Protein AF-A0A962Z5L4-F1 (afdb_monomer_lite)

Sequence (161 aa):
MIRSMDKALFILSLGLMVLAYGIAAGRYDLFPATLADLTVDTMRDWKRNWRHYLGIRPEQLLEDARYPGEGVTVNDPAAAAGVTFISAMWGEQLGFRLFDMDGKELHAWNISLNAIFPDQSHLQRRLGDWDNHVHGMHLFANGDVVFNFEKVGLVRIDSCG

Radius of gyration: 26.37 Å; chains: 1; bounding box: 67×26×80 Å

Foldseek 3Di:
DVVVVVVVVVVVVVVVVVVVVVVVCCVVVNPPNVVVVVVVVVVVCCVQCVCCVVVNALRVQDDPDPDDDPPDPDLDPPPDADWDWDWDCDGRFTWIFIAGSVRDTPAIDTDFPCVVCVDQVVDPDDDGRSNWGWPDWDADPQGWIWTDIPPRDIDIDHRVD

Structure (mmCIF, N/CA/C/O backbone):
data_AF-A0A962Z5L4-F1
#
_entry.id   AF-A0A962Z5L4-F1
#
loop_
_atom_site.group_PDB
_atom_site.id
_atom_site.type_symbol
_atom_site.label_atom_id
_atom_site.label_alt_id
_atom_site.label_comp_id
_atom_site.label_asym_id
_atom_site.label_entity_id
_atom_site.label_seq_id
_atom_site.pdbx_PDB_ins_code
_atom_site.Cartn_x
_atom_site.Cartn_y
_atom_site.Cartn_z
_atom_site.occupancy
_atom_site.B_iso_or_eq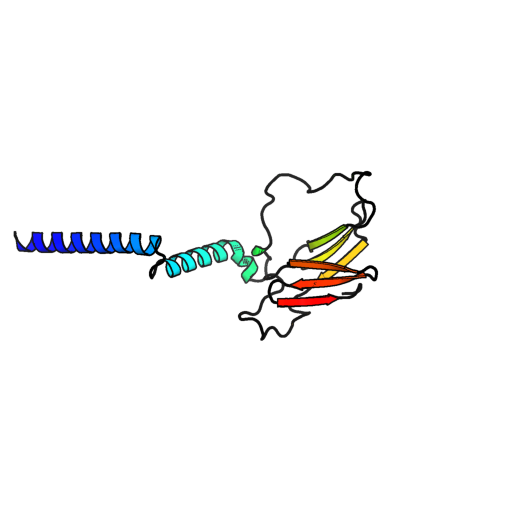uiv
_atom_site.auth_seq_id
_atom_site.auth_comp_id
_atom_site.auth_asym_id
_atom_site.auth_atom_id
_atom_site.pdbx_PDB_model_num
ATOM 1 N N . MET A 1 1 ? 34.541 7.489 -56.942 1.00 60.28 1 MET A N 1
ATOM 2 C CA . MET A 1 1 ? 33.087 7.228 -56.858 1.00 60.28 1 MET A CA 1
ATOM 3 C C . MET A 1 1 ? 32.747 5.923 -56.129 1.00 60.28 1 MET A C 1
ATOM 5 O O . MET A 1 1 ? 31.823 5.926 -55.337 1.00 60.28 1 MET A O 1
ATOM 9 N N . ILE A 1 2 ? 33.501 4.831 -56.318 1.00 62.59 2 ILE A N 1
ATOM 10 C CA . ILE A 1 2 ? 33.219 3.523 -55.680 1.00 62.59 2 ILE A CA 1
ATOM 11 C C . ILE A 1 2 ? 33.388 3.572 -54.143 1.00 62.59 2 ILE A C 1
ATOM 13 O O . ILE A 1 2 ? 32.473 3.249 -53.399 1.00 62.59 2 ILE A O 1
ATOM 17 N N . ARG A 1 3 ? 34.489 4.160 -53.656 1.00 69.69 3 ARG A N 1
ATOM 18 C CA . ARG A 1 3 ? 34.834 4.237 -52.220 1.00 69.69 3 ARG A CA 1
ATOM 19 C C . ARG A 1 3 ? 33.851 5.031 -51.336 1.00 69.69 3 ARG A C 1
ATOM 21 O O . ARG A 1 3 ? 33.896 4.912 -50.115 1.00 69.69 3 ARG A O 1
ATOM 28 N N . SER A 1 4 ? 33.015 5.895 -51.918 1.00 77.06 4 SER A N 1
ATOM 29 C CA . SER A 1 4 ? 31.962 6.625 -51.191 1.00 77.06 4 SER A CA 1
ATOM 30 C C . SER A 1 4 ? 30.674 5.812 -51.070 1.00 77.06 4 SER A C 1
ATOM 32 O O . SER A 1 4 ? 29.962 5.952 -50.082 1.00 77.06 4 SER A O 1
ATOM 34 N N . MET A 1 5 ? 30.403 4.940 -52.042 1.00 88.94 5 MET A N 1
ATOM 35 C CA . MET A 1 5 ? 29.230 4.069 -52.052 1.00 88.94 5 MET A CA 1
ATOM 36 C C . MET A 1 5 ? 29.372 2.938 -51.030 1.00 88.94 5 MET A C 1
ATOM 38 O O . MET A 1 5 ? 28.436 2.682 -50.278 1.00 88.94 5 MET A O 1
ATOM 42 N N . ASP A 1 6 ? 30.572 2.366 -50.900 1.00 92.25 6 ASP A N 1
ATOM 43 C CA . ASP A 1 6 ? 30.867 1.338 -49.890 1.00 92.25 6 ASP A CA 1
ATOM 44 C C . ASP A 1 6 ? 30.637 1.858 -48.462 1.00 92.25 6 ASP A C 1
ATOM 46 O O . ASP A 1 6 ? 30.048 1.181 -47.621 1.00 92.25 6 ASP A O 1
ATOM 50 N N . LYS A 1 7 ? 31.044 3.107 -48.190 1.00 92.00 7 LYS A N 1
ATOM 51 C CA . LYS A 1 7 ? 30.816 3.766 -46.894 1.00 92.00 7 LYS A CA 1
ATOM 52 C C . LYS A 1 7 ? 29.332 4.003 -46.627 1.00 92.00 7 LYS A C 1
ATOM 54 O O . LYS A 1 7 ? 28.884 3.801 -45.503 1.00 92.00 7 LYS A O 1
ATOM 59 N N . ALA A 1 8 ? 28.579 4.427 -47.642 1.00 93.62 8 ALA A N 1
ATOM 60 C CA . ALA A 1 8 ? 27.143 4.655 -47.512 1.00 93.62 8 ALA A CA 1
ATOM 61 C C . ALA A 1 8 ? 26.393 3.348 -47.214 1.00 93.62 8 ALA A C 1
ATOM 63 O O . ALA A 1 8 ? 25.578 3.308 -46.296 1.00 93.62 8 ALA A O 1
ATOM 64 N N . LEU A 1 9 ? 26.719 2.266 -47.929 1.00 95.31 9 LEU A N 1
ATOM 65 C CA . LEU A 1 9 ? 26.141 0.940 -47.696 1.00 95.31 9 LEU A CA 1
ATOM 66 C C . LEU A 1 9 ? 26.517 0.378 -46.324 1.00 95.31 9 LEU A C 1
ATOM 68 O O . LEU A 1 9 ? 25.661 -0.190 -45.647 1.00 95.31 9 LEU A O 1
ATOM 72 N N . PHE A 1 10 ? 27.762 0.567 -45.883 1.00 95.69 10 PHE A N 1
ATOM 73 C CA . PHE A 1 10 ? 28.187 0.185 -44.538 1.00 95.69 10 PHE A CA 1
ATOM 74 C C . PHE A 1 10 ? 27.383 0.914 -43.452 1.00 95.69 10 PHE A C 1
ATOM 76 O O . PHE A 1 10 ? 26.844 0.266 -42.558 1.00 95.69 10 PHE A O 1
ATOM 83 N N . ILE A 1 11 ? 27.244 2.243 -43.551 1.00 96.88 11 ILE A N 1
ATOM 84 C CA . ILE A 1 11 ? 26.468 3.045 -42.589 1.00 96.88 11 ILE A CA 1
ATOM 85 C C . ILE A 1 11 ? 24.994 2.630 -42.599 1.00 96.88 11 ILE A C 1
ATOM 87 O O . ILE A 1 11 ? 24.405 2.452 -41.535 1.00 96.88 11 ILE A O 1
ATOM 91 N N . LEU A 1 12 ? 24.409 2.434 -43.784 1.00 97.06 12 LEU A N 1
ATOM 92 C CA . LEU A 1 12 ? 23.023 1.989 -43.918 1.00 97.06 12 LEU A CA 1
ATOM 93 C C . LEU A 1 12 ? 22.815 0.614 -43.272 1.00 97.06 12 LEU A C 1
ATOM 95 O O . LEU A 1 12 ? 21.868 0.429 -42.514 1.00 97.06 12 LEU A O 1
ATOM 99 N N . SER A 1 13 ? 23.719 -0.333 -43.530 1.00 96.81 13 SER A N 1
ATOM 100 C CA . SER A 1 13 ? 23.637 -1.694 -42.986 1.00 96.81 13 SER A CA 1
ATOM 101 C C . SER A 1 13 ? 23.799 -1.698 -41.468 1.00 96.81 13 SER A C 1
ATOM 103 O O . SER A 1 13 ? 23.057 -2.384 -40.771 1.00 96.81 13 SER A O 1
ATOM 105 N N . LEU A 1 14 ? 24.725 -0.889 -40.941 1.00 97.75 14 LEU A N 1
ATOM 106 C CA . LEU A 1 14 ? 24.894 -0.702 -39.503 1.00 97.75 14 LEU A CA 1
ATOM 107 C C . LEU A 1 14 ? 23.634 -0.100 -38.869 1.00 97.75 14 LEU A C 1
ATOM 109 O O . LEU A 1 14 ? 23.174 -0.597 -37.846 1.00 97.75 14 LEU A O 1
ATOM 113 N N . GLY A 1 15 ? 23.038 0.917 -39.499 1.00 97.69 15 GLY A N 1
ATOM 114 C CA . GLY A 1 15 ? 21.781 1.515 -39.047 1.00 97.69 15 GLY A CA 1
ATOM 115 C C . GLY A 1 15 ? 20.624 0.513 -39.025 1.00 97.69 15 GLY A C 1
ATOM 116 O O . GLY A 1 15 ? 19.896 0.439 -38.037 1.00 97.69 15 GLY A O 1
ATOM 117 N N . LEU A 1 16 ? 20.494 -0.313 -40.070 1.00 97.94 16 LEU A N 1
ATOM 118 C CA . LEU A 1 16 ? 19.494 -1.382 -40.129 1.00 97.94 16 LEU A CA 1
ATOM 119 C C . LEU A 1 16 ? 19.725 -2.448 -39.052 1.00 97.94 16 LEU A C 1
ATOM 121 O O . LEU A 1 16 ? 18.757 -2.896 -38.443 1.00 97.94 16 LEU A O 1
ATOM 125 N N . MET A 1 17 ? 20.978 -2.824 -38.771 1.00 97.62 17 MET A N 1
ATOM 126 C CA . MET A 1 17 ? 21.293 -3.759 -37.685 1.00 97.62 17 MET A CA 1
ATOM 127 C C . MET A 1 17 ? 20.953 -3.182 -36.311 1.00 97.62 17 MET A C 1
ATOM 129 O O . MET A 1 17 ? 20.362 -3.885 -35.497 1.00 97.62 17 MET A O 1
ATOM 133 N N . VAL A 1 18 ? 21.273 -1.910 -36.053 1.00 97.06 18 VAL A N 1
ATOM 134 C CA . VAL A 1 18 ? 20.914 -1.237 -34.793 1.00 97.06 18 VAL A CA 1
ATOM 135 C C . VAL A 1 18 ? 19.397 -1.170 -34.629 1.00 97.06 18 VAL A C 1
ATOM 137 O O . VAL A 1 18 ? 18.890 -1.476 -33.554 1.00 97.06 18 VAL A O 1
ATOM 140 N N . LEU A 1 19 ? 18.660 -0.830 -35.690 1.00 97.31 19 LEU A N 1
ATOM 141 C CA . LEU A 1 19 ? 17.198 -0.797 -35.667 1.00 97.31 19 LEU A CA 1
ATOM 142 C C . LEU A 1 19 ? 16.599 -2.190 -35.427 1.00 97.31 19 LEU A C 1
ATOM 144 O O . LEU A 1 19 ? 15.739 -2.347 -34.563 1.00 97.31 19 LEU A O 1
ATOM 148 N N . ALA A 1 20 ? 17.065 -3.206 -36.160 1.00 97.44 20 ALA A N 1
ATOM 149 C CA . ALA A 1 20 ? 16.608 -4.585 -36.003 1.00 97.44 20 ALA A CA 1
ATOM 150 C C . ALA A 1 20 ? 16.905 -5.116 -34.596 1.00 97.44 20 ALA A C 1
ATOM 152 O O . ALA A 1 20 ? 16.041 -5.745 -33.984 1.00 97.44 20 ALA A O 1
ATOM 153 N N . TYR A 1 21 ? 18.091 -4.808 -34.060 1.00 96.44 21 TYR A N 1
ATOM 154 C CA . TYR A 1 21 ? 18.440 -5.127 -32.683 1.00 96.44 21 TYR A CA 1
ATOM 155 C C . TYR A 1 21 ? 17.536 -4.397 -31.692 1.00 96.44 21 TYR A C 1
ATOM 157 O O . TYR A 1 21 ? 17.034 -5.035 -30.782 1.00 96.44 21 TYR A O 1
ATOM 165 N N . GLY A 1 22 ? 17.269 -3.102 -31.877 1.00 95.38 22 GLY A N 1
ATOM 166 C CA . GLY A 1 22 ? 16.364 -2.343 -31.010 1.00 95.38 22 GLY A CA 1
ATOM 167 C C . GLY A 1 22 ? 14.955 -2.942 -30.957 1.00 95.38 22 GLY A C 1
ATOM 168 O O . GLY A 1 22 ? 14.395 -3.099 -29.875 1.00 95.38 22 GLY A O 1
ATOM 169 N N . ILE A 1 23 ? 14.411 -3.357 -32.108 1.00 96.31 23 ILE A N 1
ATOM 170 C CA . ILE A 1 23 ? 13.108 -4.038 -32.189 1.00 96.31 23 ILE A CA 1
ATOM 171 C C . ILE A 1 23 ? 13.157 -5.398 -31.485 1.00 96.31 23 ILE A C 1
ATOM 173 O O . ILE A 1 23 ? 12.256 -5.725 -30.714 1.00 96.31 23 ILE A O 1
ATOM 177 N N . ALA A 1 24 ? 14.200 -6.196 -31.732 1.00 96.81 24 ALA A N 1
ATOM 178 C CA . ALA A 1 24 ? 14.364 -7.492 -31.082 1.00 96.81 24 ALA A CA 1
ATOM 179 C C . ALA A 1 24 ? 14.539 -7.343 -29.563 1.00 96.81 24 ALA A C 1
ATOM 181 O O . ALA A 1 24 ? 13.912 -8.076 -28.805 1.00 96.81 24 ALA A O 1
ATOM 182 N N . ALA A 1 25 ? 15.334 -6.371 -29.118 1.00 96.25 25 ALA A N 1
ATOM 183 C CA . ALA A 1 25 ? 15.581 -6.105 -27.711 1.00 96.25 25 ALA A CA 1
ATOM 184 C C . ALA A 1 25 ? 14.307 -5.686 -26.981 1.00 96.25 25 ALA A C 1
ATOM 186 O O . ALA A 1 25 ? 14.022 -6.251 -25.934 1.00 96.25 25 ALA A O 1
ATOM 187 N N . GLY A 1 26 ? 13.505 -4.789 -27.562 1.00 92.94 26 GLY A N 1
ATOM 188 C CA . GLY A 1 26 ? 12.212 -4.412 -26.986 1.00 92.94 26 GLY A CA 1
ATOM 189 C C . GLY A 1 26 ? 11.161 -5.527 -27.031 1.00 92.94 26 GLY A C 1
ATOM 190 O O . GLY A 1 26 ? 10.301 -5.589 -26.166 1.00 92.94 26 GLY A O 1
ATOM 191 N N . ARG A 1 27 ? 11.201 -6.425 -28.026 1.00 95.50 27 ARG A N 1
ATOM 192 C CA . ARG A 1 27 ? 10.222 -7.522 -28.137 1.00 95.50 27 ARG A CA 1
ATOM 193 C C . ARG A 1 27 ? 10.541 -8.731 -27.252 1.00 95.50 27 ARG A C 1
ATOM 195 O O . ARG A 1 27 ? 9.618 -9.443 -26.867 1.00 95.50 27 ARG A O 1
ATOM 202 N N . TYR A 1 28 ? 11.819 -8.999 -27.008 1.00 96.00 28 TYR A N 1
ATOM 203 C CA . TYR A 1 28 ? 12.288 -10.173 -26.265 1.00 96.00 28 TYR A CA 1
ATOM 204 C C . TYR A 1 28 ? 12.949 -9.806 -24.930 1.00 96.00 28 TYR A C 1
ATOM 206 O O . TYR A 1 28 ? 13.674 -10.630 -24.377 1.00 96.00 28 TYR A O 1
ATOM 214 N N . ASP A 1 29 ? 12.747 -8.578 -24.444 1.00 93.81 29 ASP A N 1
ATOM 215 C CA . ASP A 1 29 ? 13.307 -8.075 -23.183 1.00 93.81 29 ASP A CA 1
ATOM 216 C C . ASP A 1 29 ? 14.838 -8.234 -23.086 1.00 93.81 29 ASP A C 1
ATOM 218 O O . ASP A 1 29 ? 15.407 -8.479 -22.018 1.00 93.81 29 ASP A O 1
ATOM 222 N N . LEU A 1 30 ? 15.538 -8.104 -24.221 1.00 94.19 30 LEU A N 1
ATOM 223 C CA . LEU A 1 30 ? 16.998 -8.209 -24.255 1.00 94.19 30 LEU A CA 1
ATOM 224 C C . LEU A 1 30 ? 17.629 -6.918 -23.741 1.00 94.19 30 LEU A C 1
ATOM 226 O O . LEU A 1 30 ? 17.076 -5.823 -23.868 1.00 94.19 30 LEU A O 1
ATOM 230 N N . PHE A 1 31 ? 18.848 -7.030 -23.220 1.00 93.12 31 PHE A N 1
ATOM 231 C CA . PHE A 1 31 ? 19.626 -5.866 -22.813 1.00 93.12 31 PHE A CA 1
ATOM 232 C C . PHE A 1 31 ? 19.735 -4.836 -23.964 1.00 93.12 31 PHE A C 1
ATOM 234 O O . PHE A 1 31 ? 20.097 -5.222 -25.077 1.00 93.12 31 PHE A O 1
ATOM 241 N N . PRO A 1 32 ? 19.489 -3.530 -23.746 1.00 91.75 32 PRO A N 1
ATOM 242 C CA . PRO A 1 32 ? 19.192 -2.864 -22.476 1.00 91.75 32 PRO A CA 1
ATOM 243 C C . PRO A 1 32 ? 17.701 -2.509 -22.268 1.00 91.75 32 PRO A C 1
ATOM 245 O O . PRO A 1 32 ? 17.424 -1.640 -21.446 1.00 91.75 32 PRO A O 1
ATOM 248 N N . ALA A 1 33 ? 16.751 -3.113 -22.996 1.00 93.00 33 ALA A N 1
ATOM 249 C CA . ALA A 1 33 ? 15.335 -2.713 -22.972 1.00 93.00 33 ALA A CA 1
ATOM 250 C C . ALA A 1 33 ? 14.746 -2.698 -21.550 1.00 93.00 33 ALA A C 1
ATOM 252 O O . ALA A 1 33 ? 14.220 -1.679 -21.115 1.00 93.00 33 ALA A O 1
ATOM 253 N N . THR A 1 34 ? 14.983 -3.756 -20.772 1.00 91.75 34 THR A N 1
ATOM 254 C CA . THR A 1 34 ? 14.527 -3.859 -19.375 1.00 91.75 34 THR A CA 1
ATOM 255 C C . THR A 1 34 ? 15.084 -2.762 -18.462 1.00 91.75 34 THR A C 1
ATOM 257 O O . THR A 1 34 ? 14.383 -2.265 -17.583 1.00 91.75 34 THR A O 1
ATOM 260 N N . LEU A 1 35 ? 16.337 -2.345 -18.671 1.00 93.88 35 LEU A N 1
ATOM 261 C CA . LEU A 1 35 ? 16.952 -1.249 -17.917 1.00 93.88 35 LEU A CA 1
ATOM 262 C C . LEU A 1 35 ? 16.374 0.111 -18.328 1.00 93.88 35 LEU A C 1
ATOM 264 O O . LEU A 1 35 ? 16.197 0.986 -17.478 1.00 93.88 35 LEU A O 1
ATOM 268 N N . ALA A 1 36 ? 16.090 0.293 -19.619 1.00 93.12 36 ALA A N 1
ATOM 269 C CA . ALA A 1 36 ? 15.440 1.495 -20.122 1.00 93.12 36 ALA A CA 1
ATOM 270 C C . ALA A 1 36 ? 14.027 1.639 -19.540 1.00 93.12 36 ALA A C 1
ATOM 272 O O . ALA A 1 36 ? 13.710 2.703 -19.008 1.00 93.12 36 ALA A O 1
ATOM 273 N N . ASP A 1 37 ? 13.232 0.567 -19.552 1.00 93.06 37 ASP A N 1
ATOM 274 C CA . ASP A 1 37 ? 11.877 0.562 -18.996 1.00 93.06 37 ASP A CA 1
ATOM 275 C C . ASP A 1 37 ? 11.888 0.832 -17.489 1.00 93.06 37 ASP A C 1
ATOM 277 O O . ASP A 1 37 ? 11.217 1.754 -17.029 1.00 93.06 37 ASP A O 1
ATOM 281 N N . LEU A 1 38 ? 12.754 0.146 -16.730 1.00 93.69 38 LEU A N 1
ATOM 282 C CA . LEU A 1 38 ? 12.930 0.403 -15.297 1.00 93.69 38 LEU A CA 1
ATOM 283 C C . LEU A 1 38 ? 13.274 1.872 -15.015 1.00 93.69 38 LEU A C 1
ATOM 285 O O . LEU A 1 38 ? 12.739 2.474 -14.083 1.00 93.69 38 LEU A O 1
ATOM 289 N N . THR A 1 39 ? 14.170 2.458 -15.811 1.00 94.69 39 THR A N 1
ATOM 290 C CA . THR A 1 39 ? 14.590 3.857 -15.651 1.00 94.69 39 THR A CA 1
ATOM 291 C C . THR A 1 39 ? 13.423 4.803 -15.907 1.00 94.69 39 THR A C 1
ATOM 293 O O . THR A 1 39 ? 13.183 5.722 -15.123 1.00 94.69 39 THR A O 1
ATOM 296 N N . VAL A 1 40 ? 12.679 4.571 -16.987 1.00 95.31 40 VAL A N 1
ATOM 297 C CA . VAL A 1 40 ? 11.516 5.380 -17.354 1.00 95.31 40 VAL A CA 1
ATOM 298 C C . VAL A 1 40 ? 10.425 5.279 -16.289 1.00 95.31 40 VAL A C 1
ATOM 300 O O . VAL A 1 40 ? 9.883 6.309 -15.882 1.00 95.31 40 VAL A O 1
ATOM 303 N N . ASP A 1 41 ? 10.128 4.079 -15.802 1.00 95.25 41 ASP A N 1
ATOM 304 C CA . ASP A 1 41 ? 9.093 3.867 -14.793 1.00 95.25 41 ASP A CA 1
ATOM 305 C C . ASP A 1 41 ? 9.490 4.463 -13.443 1.00 95.25 41 ASP A C 1
ATOM 307 O O . ASP A 1 41 ? 8.683 5.157 -12.828 1.00 95.25 41 ASP A O 1
ATOM 311 N N . THR A 1 42 ? 10.755 4.329 -13.039 1.00 93.62 42 THR A N 1
ATOM 312 C CA . THR A 1 42 ? 11.279 4.981 -11.826 1.00 93.62 42 THR A CA 1
ATOM 313 C C . THR A 1 42 ? 11.178 6.505 -11.924 1.00 93.62 42 THR A C 1
ATOM 315 O O . THR A 1 42 ? 10.769 7.172 -10.975 1.00 93.62 42 THR A O 1
ATOM 318 N N . MET A 1 43 ? 11.509 7.085 -13.083 1.00 95.38 43 MET A N 1
ATOM 319 C CA . MET A 1 43 ? 11.388 8.530 -13.302 1.00 95.38 43 MET A CA 1
ATOM 320 C C . MET A 1 43 ? 9.933 9.001 -13.256 1.00 95.38 43 MET A C 1
ATOM 322 O O . MET A 1 43 ? 9.646 10.057 -12.687 1.00 95.38 43 MET A O 1
ATOM 326 N N . ARG A 1 44 ? 9.008 8.244 -13.858 1.00 94.81 44 ARG A N 1
ATOM 327 C CA . ARG A 1 44 ? 7.571 8.553 -13.819 1.00 94.81 44 ARG A CA 1
ATOM 328 C C . ARG A 1 44 ? 7.024 8.459 -12.404 1.00 94.81 44 ARG A C 1
ATOM 330 O O . ARG A 1 44 ? 6.302 9.362 -11.989 1.00 94.81 44 ARG A O 1
ATOM 337 N N . ASP A 1 45 ? 7.382 7.403 -11.685 1.00 93.19 45 ASP A N 1
ATOM 338 C CA . ASP A 1 45 ? 6.952 7.189 -10.313 1.00 93.19 45 ASP A CA 1
ATOM 339 C C . ASP A 1 45 ? 7.463 8.301 -9.394 1.00 93.19 45 ASP A C 1
ATOM 341 O O . ASP A 1 45 ? 6.654 8.939 -8.727 1.00 93.19 45 ASP A O 1
ATOM 345 N N . TRP A 1 46 ? 8.753 8.648 -9.444 1.00 93.44 46 TRP A N 1
ATOM 346 C CA . TRP A 1 46 ? 9.267 9.784 -8.676 1.00 93.44 46 TRP A CA 1
ATOM 347 C C . TRP A 1 46 ? 8.550 11.079 -9.065 1.00 93.44 46 TRP A C 1
ATOM 349 O O . TRP A 1 46 ? 8.050 11.792 -8.200 1.00 93.44 46 TRP A O 1
ATOM 359 N N . LYS A 1 47 ? 8.404 11.380 -10.359 1.00 93.69 47 LYS A N 1
ATOM 360 C CA . LYS A 1 47 ? 7.686 12.587 -10.793 1.00 93.69 47 LYS A CA 1
ATOM 361 C C . LYS A 1 47 ? 6.266 12.658 -10.215 1.00 93.69 47 LYS A C 1
ATOM 363 O O . LYS A 1 47 ? 5.820 13.750 -9.865 1.00 93.69 47 LYS A O 1
ATOM 368 N N . ARG A 1 48 ? 5.568 11.522 -10.130 1.00 91.44 48 ARG A N 1
ATOM 369 C CA . ARG A 1 48 ? 4.207 11.429 -9.587 1.00 91.44 48 ARG A CA 1
ATOM 370 C C . ARG A 1 48 ? 4.173 11.498 -8.060 1.00 91.44 48 ARG A C 1
ATOM 372 O O . ARG A 1 48 ? 3.310 12.178 -7.531 1.00 91.44 48 ARG A O 1
ATOM 379 N N . ASN A 1 49 ? 5.114 10.835 -7.392 1.00 92.94 49 ASN A N 1
ATOM 380 C CA . ASN A 1 49 ? 5.075 10.516 -5.963 1.00 92.94 49 ASN A CA 1
ATOM 381 C C . ASN A 1 49 ? 6.219 11.168 -5.164 1.00 92.94 49 ASN A C 1
ATOM 383 O O . ASN A 1 49 ? 6.593 10.697 -4.093 1.00 92.94 49 ASN A O 1
ATOM 387 N N . TRP A 1 50 ? 6.836 12.245 -5.655 1.00 93.44 50 TRP A N 1
ATOM 388 C CA . TRP A 1 50 ? 7.996 12.859 -4.991 1.00 93.44 50 TRP A CA 1
ATOM 389 C C . TRP A 1 50 ? 7.708 13.299 -3.548 1.00 93.44 50 TRP A C 1
ATOM 391 O O . TRP A 1 50 ? 8.608 13.252 -2.712 1.00 93.44 50 TRP A O 1
ATOM 401 N N . ARG A 1 51 ? 6.465 13.692 -3.230 1.00 92.44 51 ARG A N 1
ATOM 402 C CA . ARG A 1 51 ? 6.066 14.097 -1.870 1.00 92.44 51 ARG A CA 1
ATOM 403 C C . ARG A 1 51 ? 5.979 12.910 -0.924 1.00 92.44 51 ARG A C 1
ATOM 405 O O . ARG A 1 51 ? 6.270 13.081 0.257 1.00 92.44 51 ARG A O 1
ATOM 412 N N . HIS A 1 52 ? 5.651 11.728 -1.439 1.00 91.94 52 HIS A N 1
ATOM 413 C CA . HIS A 1 52 ? 5.726 10.472 -0.693 1.00 91.94 52 HIS A CA 1
ATOM 414 C C . HIS A 1 52 ? 7.153 10.206 -0.233 1.00 91.94 52 HIS A C 1
ATOM 416 O O . HIS A 1 52 ? 7.403 10.057 0.959 1.00 91.94 52 HIS A O 1
ATOM 422 N N . TYR A 1 53 ? 8.108 10.275 -1.161 1.00 90.12 53 TYR A N 1
ATOM 423 C CA . TYR A 1 53 ? 9.525 10.044 -0.869 1.00 90.12 53 TYR A CA 1
ATOM 424 C C . TYR A 1 53 ? 10.151 11.076 0.074 1.00 90.12 53 TYR A C 1
ATOM 426 O O . TYR A 1 53 ? 11.149 10.783 0.729 1.00 90.12 53 TYR A O 1
ATOM 434 N N . LEU A 1 54 ? 9.569 12.273 0.164 1.00 90.44 54 LEU A N 1
ATOM 435 C CA . LEU A 1 54 ? 9.995 13.313 1.100 1.00 90.44 54 LEU A CA 1
ATOM 436 C C . LEU A 1 54 ? 9.246 13.297 2.438 1.00 90.44 54 LEU A C 1
ATOM 438 O O . LEU A 1 54 ? 9.487 14.179 3.260 1.00 90.44 54 LEU A O 1
ATOM 442 N N . GLY A 1 55 ? 8.336 12.347 2.672 1.00 87.31 55 GLY A N 1
ATOM 443 C CA . GLY A 1 55 ? 7.566 12.307 3.917 1.00 87.31 55 GLY A CA 1
ATOM 444 C C . GLY A 1 55 ? 6.553 13.454 4.049 1.00 87.31 55 GLY A C 1
ATOM 445 O O . GLY A 1 55 ? 6.215 13.848 5.158 1.00 87.31 55 GLY A O 1
ATOM 446 N N . ILE A 1 56 ? 6.094 14.021 2.927 1.00 89.75 56 ILE A N 1
ATOM 447 C CA . ILE A 1 56 ? 5.139 15.140 2.892 1.00 89.75 56 ILE A CA 1
ATOM 448 C C . ILE A 1 56 ? 3.693 14.651 2.745 1.00 89.75 56 ILE A C 1
ATOM 450 O O . ILE A 1 56 ? 2.793 15.276 3.291 1.00 89.75 56 ILE A O 1
ATOM 454 N N . ARG A 1 57 ? 3.447 13.607 1.940 1.00 88.50 57 ARG A N 1
ATOM 455 C CA . ARG A 1 57 ? 2.106 13.033 1.727 1.00 88.50 57 ARG A CA 1
ATOM 456 C C . ARG A 1 57 ? 2.199 11.599 1.184 1.00 88.50 57 ARG A C 1
ATOM 458 O O . ARG A 1 57 ? 2.984 11.405 0.258 1.00 88.50 57 ARG A O 1
ATOM 465 N N . PRO A 1 58 ? 1.369 10.640 1.637 1.00 88.88 58 PRO A N 1
ATOM 466 C CA . PRO A 1 58 ? 1.391 9.243 1.181 1.00 88.88 58 PRO A CA 1
ATOM 467 C C . PRO A 1 58 ? 0.775 9.037 -0.219 1.00 88.88 58 PRO A C 1
ATOM 469 O O . PRO A 1 58 ? -0.201 8.313 -0.393 1.00 88.88 58 PRO A O 1
ATOM 472 N N . GLU A 1 59 ? 1.310 9.705 -1.242 1.00 88.06 59 GLU A N 1
ATOM 473 C CA . GLU A 1 59 ? 0.720 9.746 -2.592 1.00 88.06 59 GLU A CA 1
ATOM 474 C C . GLU A 1 59 ? 0.611 8.372 -3.265 1.00 88.06 59 GLU A C 1
ATOM 476 O O . GLU A 1 59 ? -0.313 8.167 -4.041 1.00 88.06 59 GLU A O 1
ATOM 481 N N . GLN A 1 60 ? 1.457 7.396 -2.917 1.00 85.00 60 GLN A N 1
ATOM 482 C CA . GLN A 1 60 ? 1.363 6.045 -3.487 1.00 85.00 60 GLN A CA 1
ATOM 483 C C . GLN A 1 60 ? 0.084 5.289 -3.097 1.00 85.00 60 GLN A C 1
ATOM 485 O O . GLN A 1 60 ? -0.298 4.344 -3.784 1.00 85.00 60 GLN A O 1
ATOM 490 N N . LEU A 1 61 ? -0.566 5.688 -2.001 1.00 82.44 61 LEU A N 1
ATOM 491 C CA . LEU A 1 61 ? -1.787 5.063 -1.487 1.00 82.44 61 LEU A CA 1
ATOM 492 C C . LEU A 1 61 ? -3.040 5.897 -1.789 1.00 82.44 61 LEU A C 1
ATOM 494 O O . LEU A 1 61 ? -4.149 5.497 -1.434 1.00 82.44 61 LEU A O 1
ATOM 498 N N . LEU A 1 62 ? -2.872 7.051 -2.441 1.00 83.38 62 LEU A N 1
ATOM 499 C CA . LEU A 1 62 ? -3.948 7.966 -2.789 1.00 83.38 62 LEU A CA 1
ATOM 500 C C . LEU A 1 62 ? -4.165 7.948 -4.299 1.00 83.38 62 LEU A C 1
ATOM 502 O O . LEU A 1 62 ? -3.246 8.163 -5.080 1.00 83.38 62 LEU A O 1
ATOM 506 N N . GLU A 1 63 ? -5.410 7.751 -4.704 1.00 82.12 63 GLU A N 1
ATOM 507 C CA . GLU A 1 63 ? -5.828 7.831 -6.099 1.00 82.12 63 GLU A CA 1
ATOM 508 C C . GLU A 1 63 ? -7.001 8.803 -6.199 1.00 82.12 63 GLU A C 1
ATOM 510 O O . GLU A 1 63 ? -7.801 8.936 -5.265 1.00 82.12 63 GLU A O 1
ATOM 515 N N . ASP A 1 64 ? -7.106 9.484 -7.337 1.00 81.69 64 ASP A N 1
ATOM 516 C CA . ASP A 1 64 ? -8.237 10.368 -7.588 1.00 81.69 64 ASP A CA 1
ATOM 517 C C . ASP A 1 64 ? -9.546 9.566 -7.570 1.00 81.69 64 ASP A C 1
ATOM 519 O O . ASP A 1 64 ? -9.629 8.416 -8.025 1.00 81.69 64 ASP A O 1
ATOM 523 N N . ALA A 1 65 ? -10.605 10.192 -7.057 1.00 81.19 65 ALA A N 1
ATOM 524 C CA . ALA A 1 65 ? -11.930 9.598 -7.084 1.00 81.19 65 ALA A CA 1
ATOM 525 C C . ALA A 1 65 ? -12.344 9.341 -8.543 1.00 81.19 65 ALA A C 1
ATOM 527 O O . ALA A 1 65 ? -12.506 10.267 -9.336 1.00 81.19 65 ALA A O 1
ATOM 528 N N . ARG A 1 66 ? -12.533 8.064 -8.902 1.00 83.50 66 ARG A N 1
ATOM 529 C CA . ARG A 1 66 ? -12.881 7.659 -10.278 1.00 83.50 66 ARG A CA 1
ATOM 530 C C . ARG A 1 66 ? -14.259 8.154 -10.713 1.00 83.50 66 ARG A C 1
ATOM 532 O O . ARG A 1 66 ? -14.506 8.305 -11.906 1.00 83.50 66 ARG A O 1
ATOM 539 N N . TYR A 1 67 ? -15.149 8.376 -9.750 1.00 81.94 67 TYR A N 1
ATOM 540 C CA . TYR A 1 67 ? -16.515 8.823 -9.975 1.00 81.94 67 TYR A CA 1
ATOM 541 C C . TYR A 1 67 ? -16.887 9.894 -8.947 1.00 81.94 67 TYR A C 1
ATOM 543 O O . TYR A 1 67 ? -16.459 9.792 -7.795 1.00 81.94 67 TYR A O 1
ATOM 551 N N . PRO A 1 68 ? -17.711 10.886 -9.327 1.00 76.44 68 PRO A N 1
ATOM 552 C CA . PRO A 1 68 ? -18.363 11.756 -8.362 1.00 76.44 68 PRO A CA 1
ATOM 553 C C . PRO A 1 68 ? -19.253 10.913 -7.447 1.00 76.44 68 PRO A C 1
ATOM 555 O O . PRO A 1 68 ? -20.115 10.174 -7.922 1.00 76.44 68 PRO A O 1
ATOM 558 N N . GLY A 1 69 ? -19.046 11.013 -6.141 1.00 69.81 69 GLY A N 1
ATOM 559 C CA . GLY A 1 69 ? -19.855 10.316 -5.153 1.00 69.81 69 GLY A CA 1
ATOM 560 C C . GLY A 1 69 ? -19.283 10.489 -3.755 1.00 69.81 69 GLY A C 1
ATOM 561 O O . GLY A 1 69 ? -18.086 10.701 -3.588 1.00 69.81 69 GLY A O 1
ATOM 562 N N . GLU A 1 70 ? -20.146 10.377 -2.753 1.00 69.56 70 GLU A N 1
ATOM 563 C CA . GLU A 1 70 ? -19.777 10.448 -1.332 1.00 69.56 70 GLU A CA 1
ATOM 564 C C . GLU A 1 70 ? -19.407 9.061 -0.762 1.00 69.56 70 GLU A C 1
ATOM 566 O O . GLU A 1 70 ? -19.283 8.884 0.445 1.00 69.56 70 GLU A O 1
ATOM 571 N N . GLY A 1 71 ? -19.227 8.059 -1.633 1.00 73.81 71 GLY A N 1
ATOM 572 C CA . GLY A 1 71 ? -19.086 6.657 -1.244 1.00 73.81 71 GLY A CA 1
ATOM 573 C C . GLY A 1 71 ? -20.442 5.970 -1.051 1.00 73.81 71 GLY A C 1
ATOM 574 O O . GLY A 1 71 ? -21.418 6.302 -1.724 1.00 73.81 71 GLY A O 1
ATOM 575 N N . VAL A 1 72 ? -20.496 4.971 -0.167 1.00 71.69 72 VAL A N 1
ATOM 576 C CA . VAL A 1 72 ? -21.747 4.285 0.195 1.00 71.69 72 VAL A CA 1
ATOM 577 C C . VAL A 1 72 ? -22.528 5.176 1.162 1.00 71.69 72 VAL A C 1
ATOM 579 O O . VAL A 1 72 ? -22.125 5.335 2.307 1.00 71.69 72 VAL A O 1
ATOM 582 N N . THR A 1 73 ? -23.645 5.745 0.706 1.00 71.69 73 THR A N 1
A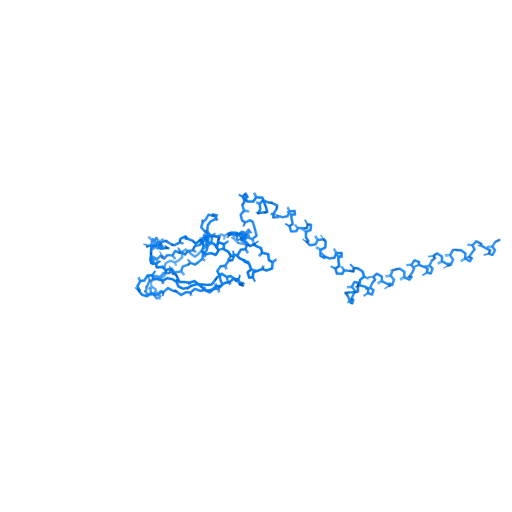TOM 583 C CA . THR A 1 73 ? -24.509 6.643 1.504 1.00 71.69 73 THR A CA 1
ATOM 584 C C . THR A 1 73 ? -25.856 6.027 1.882 1.00 71.69 73 THR A C 1
ATOM 586 O O . THR A 1 73 ? -26.673 6.665 2.543 1.00 71.69 73 THR A O 1
ATOM 589 N N . VAL A 1 74 ? -26.120 4.794 1.447 1.00 73.44 74 VAL A N 1
ATOM 590 C CA . VAL A 1 74 ? -27.397 4.117 1.689 1.00 73.44 74 VAL A CA 1
ATOM 591 C C . VAL A 1 74 ? -27.307 3.322 2.984 1.00 73.44 74 VAL A C 1
ATOM 593 O O . VAL A 1 74 ? -26.611 2.312 3.050 1.00 73.44 74 VAL A O 1
ATOM 596 N N . ASN A 1 75 ? -28.049 3.767 3.993 1.00 72.50 75 ASN A N 1
ATOM 597 C CA . ASN A 1 75 ? -28.370 2.957 5.160 1.00 72.50 75 ASN A CA 1
ATOM 598 C C . ASN A 1 75 ? -29.621 2.128 4.823 1.00 72.50 75 ASN A C 1
ATOM 600 O O . ASN A 1 75 ? -30.734 2.656 4.809 1.00 72.50 75 ASN A O 1
ATOM 604 N N . ASP A 1 76 ? -29.417 0.862 4.447 1.00 76.31 76 ASP A N 1
ATOM 605 C CA . ASP A 1 76 ? -30.498 -0.085 4.161 1.00 76.31 76 ASP A CA 1
ATOM 606 C C . ASP A 1 76 ? -30.826 -0.889 5.431 1.00 76.31 76 ASP A C 1
ATOM 608 O O . ASP A 1 76 ? -29.986 -1.671 5.883 1.00 76.31 76 ASP A O 1
ATOM 612 N N . PRO A 1 77 ? -32.043 -0.772 5.990 1.00 71.12 77 PRO A N 1
ATOM 613 C CA . PRO A 1 77 ? -32.473 -1.573 7.134 1.00 71.12 77 PRO A CA 1
ATOM 614 C C . PRO A 1 77 ? -32.456 -3.090 6.882 1.00 71.12 77 PRO A C 1
ATOM 616 O O . PRO A 1 77 ? -32.513 -3.863 7.836 1.00 71.12 77 PRO A O 1
ATOM 619 N N . ALA A 1 78 ? -32.414 -3.528 5.618 1.00 76.06 78 ALA A N 1
ATOM 620 C CA . ALA A 1 78 ? -32.259 -4.932 5.244 1.00 76.06 78 ALA A CA 1
ATOM 621 C C . ALA A 1 78 ? -30.802 -5.431 5.318 1.00 76.06 78 ALA A C 1
ATOM 623 O O . ALA A 1 78 ? -30.566 -6.635 5.179 1.00 76.06 78 ALA A O 1
ATOM 624 N N . ALA A 1 79 ? -29.824 -4.545 5.534 1.00 75.94 79 ALA A N 1
ATOM 625 C CA . ALA A 1 79 ? -28.443 -4.936 5.778 1.00 75.94 79 ALA A CA 1
ATOM 626 C C . ALA A 1 79 ? -28.325 -5.757 7.073 1.00 75.94 79 ALA A C 1
ATOM 628 O O . ALA A 1 79 ? -29.095 -5.592 8.022 1.00 75.94 79 ALA A O 1
ATOM 629 N N . ALA A 1 80 ? -27.349 -6.668 7.118 1.00 73.19 80 ALA A N 1
ATOM 630 C CA . ALA A 1 80 ? -27.111 -7.477 8.306 1.00 73.19 80 ALA A CA 1
ATOM 631 C C . ALA A 1 80 ? -26.808 -6.568 9.507 1.00 73.19 80 ALA A C 1
ATOM 633 O O . ALA A 1 80 ? -25.877 -5.766 9.462 1.00 73.19 80 ALA A O 1
ATOM 634 N N . ALA A 1 81 ? -27.591 -6.709 10.579 1.00 73.69 81 ALA A N 1
ATOM 635 C CA . ALA A 1 81 ? -27.380 -5.952 11.804 1.00 73.69 81 ALA A CA 1
ATOM 636 C C . ALA A 1 81 ? -25.981 -6.236 12.367 1.00 73.69 81 ALA A C 1
ATOM 638 O O . ALA A 1 81 ? -25.584 -7.395 12.513 1.00 73.69 81 ALA A O 1
ATOM 639 N N . GLY A 1 82 ? -25.240 -5.182 12.701 1.00 84.25 82 GLY A N 1
ATOM 640 C CA . GLY A 1 82 ? -23.902 -5.327 13.249 1.00 84.25 82 GLY A CA 1
ATOM 641 C C . GLY A 1 82 ? -23.082 -4.052 13.168 1.00 84.25 82 GLY A C 1
ATOM 642 O O . GLY A 1 82 ? -23.605 -2.942 13.156 1.00 84.25 82 GLY A O 1
ATOM 643 N N . VAL A 1 83 ? -21.773 -4.254 13.148 1.00 89.88 83 VAL A N 1
ATOM 644 C CA . VAL A 1 83 ? -20.763 -3.206 13.054 1.00 89.88 83 VAL A CA 1
ATOM 645 C C . VAL A 1 83 ? -19.932 -3.431 11.801 1.00 89.88 83 VAL A C 1
ATOM 647 O O . VAL A 1 83 ? -19.676 -4.573 11.414 1.00 89.88 83 VAL A O 1
ATOM 650 N N . THR A 1 84 ? -19.490 -2.347 11.177 1.00 91.75 84 THR A N 1
ATOM 651 C CA . THR A 1 84 ? -18.626 -2.399 9.997 1.00 91.75 84 THR A CA 1
ATOM 652 C C . THR A 1 84 ? -17.193 -2.109 10.411 1.00 91.75 84 THR A C 1
ATOM 654 O O . THR A 1 84 ? -16.898 -1.042 10.946 1.00 91.75 84 THR A O 1
ATOM 657 N N . PHE A 1 85 ? -16.295 -3.060 10.160 1.00 94.25 85 PHE A N 1
ATOM 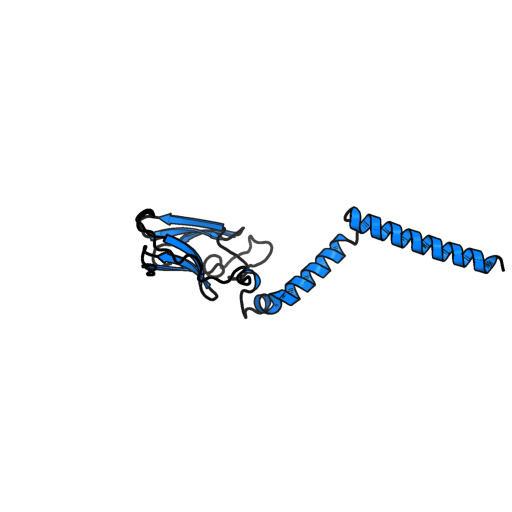658 C CA . PHE A 1 85 ? -14.869 -2.922 10.438 1.00 94.25 85 PHE A CA 1
ATOM 659 C C . PHE A 1 85 ? -14.111 -2.587 9.152 1.00 94.25 85 PHE A C 1
ATOM 661 O O . PHE A 1 85 ? -14.093 -3.380 8.210 1.00 94.25 85 PHE A O 1
ATOM 668 N N . ILE A 1 86 ? -13.498 -1.405 9.109 1.00 93.81 86 ILE A N 1
ATOM 669 C CA . ILE A 1 86 ? -12.858 -0.847 7.915 1.00 93.81 86 ILE A CA 1
ATOM 670 C C . ILE A 1 86 ? -11.367 -0.669 8.176 1.00 93.81 86 ILE A C 1
ATOM 672 O O . ILE A 1 86 ? -10.982 -0.046 9.164 1.00 93.81 86 ILE A O 1
ATOM 676 N N . SER A 1 87 ? -10.532 -1.151 7.253 1.00 93.50 87 SER A N 1
ATOM 677 C CA . SER A 1 87 ? -9.135 -0.729 7.142 1.00 93.50 87 SER A CA 1
ATOM 678 C C . SER A 1 87 ? -9.014 0.313 6.048 1.00 93.50 87 SER A C 1
ATOM 680 O O . SER A 1 87 ? -9.509 0.112 4.939 1.00 93.50 87 SER A O 1
ATOM 682 N N . ALA A 1 88 ? -8.366 1.424 6.370 1.00 90.69 88 ALA A N 1
ATOM 683 C CA . ALA A 1 88 ? -8.094 2.482 5.417 1.00 90.69 88 ALA A CA 1
ATOM 684 C C . ALA A 1 88 ? -6.922 3.340 5.896 1.00 90.69 88 ALA A C 1
ATOM 686 O O . ALA A 1 88 ? -6.376 3.160 6.989 1.00 90.69 88 ALA A O 1
ATOM 687 N N . MET A 1 89 ? -6.571 4.307 5.057 1.00 88.56 89 MET A N 1
ATOM 688 C CA . MET A 1 89 ? -5.779 5.449 5.463 1.00 88.56 89 MET A CA 1
ATOM 689 C C . MET A 1 89 ? -6.706 6.567 5.935 1.00 88.56 89 MET A C 1
ATOM 691 O O . MET A 1 89 ? -7.520 7.083 5.170 1.00 88.56 89 MET A O 1
ATOM 695 N N . TRP A 1 90 ? -6.571 6.941 7.200 1.00 89.56 90 TRP A N 1
ATOM 696 C CA . TRP A 1 90 ? -7.351 7.987 7.847 1.00 89.56 90 TRP A CA 1
ATOM 697 C C . TRP A 1 90 ? -6.486 9.243 7.940 1.00 89.56 90 TRP A C 1
ATOM 699 O O . TRP A 1 90 ? -5.647 9.378 8.830 1.00 89.56 90 TRP A O 1
ATOM 709 N N . GLY A 1 91 ? -6.637 10.141 6.966 1.00 87.50 91 GLY A N 1
ATOM 710 C CA . GLY A 1 91 ? -5.696 11.246 6.775 1.00 87.50 91 GLY A CA 1
ATOM 711 C C . GLY A 1 91 ? -4.364 10.728 6.233 1.00 87.50 91 GLY A C 1
ATOM 712 O O . GLY A 1 91 ? -4.298 10.310 5.083 1.00 87.50 91 GLY A O 1
ATOM 713 N N . GLU A 1 92 ? -3.319 10.742 7.059 1.00 88.38 92 GLU A N 1
ATOM 714 C CA . GLU A 1 92 ? -1.973 10.251 6.705 1.00 88.38 92 GLU A CA 1
ATOM 715 C C . GLU A 1 92 ? -1.575 8.997 7.494 1.00 88.38 92 GLU A C 1
ATOM 717 O O . GLU A 1 92 ? -0.424 8.561 7.444 1.00 88.38 92 GLU A O 1
ATOM 722 N N . GLN A 1 93 ? -2.519 8.415 8.238 1.00 89.75 93 GLN A N 1
ATOM 723 C CA . GLN A 1 93 ? -2.251 7.302 9.136 1.00 89.75 93 GLN A CA 1
ATOM 724 C C . GLN A 1 93 ? -3.051 6.067 8.740 1.00 89.75 93 GLN A C 1
ATOM 726 O O . GLN A 1 93 ? -4.272 6.112 8.587 1.00 89.75 93 GLN A O 1
ATOM 731 N N . LEU A 1 94 ? -2.356 4.943 8.585 1.00 92.00 94 LEU A N 1
ATOM 732 C CA . LEU A 1 94 ? -3.004 3.649 8.421 1.00 92.00 94 LEU A CA 1
ATOM 733 C C . LEU A 1 94 ? -3.693 3.247 9.720 1.00 92.00 94 LEU A C 1
ATOM 735 O O . LEU A 1 94 ? -3.198 3.488 10.825 1.00 92.00 94 LEU A O 1
ATOM 739 N N . GLY A 1 95 ? -4.840 2.597 9.586 1.00 94.69 95 GLY A N 1
ATOM 740 C CA . GLY A 1 95 ? -5.559 2.142 10.754 1.00 94.69 95 GLY A CA 1
ATOM 741 C C . GLY A 1 95 ? -6.843 1.416 10.441 1.00 94.69 95 GLY A C 1
ATOM 742 O O . GLY A 1 95 ? -7.225 1.192 9.288 1.00 94.69 95 GLY A O 1
ATOM 743 N N . PHE A 1 96 ? -7.519 1.089 11.528 1.00 96.38 96 PHE A N 1
ATOM 744 C CA . PHE A 1 96 ? -8.816 0.454 11.517 1.00 96.38 96 PHE A CA 1
ATOM 745 C C . PHE A 1 96 ? -9.834 1.342 12.206 1.00 96.38 96 PHE A C 1
ATOM 7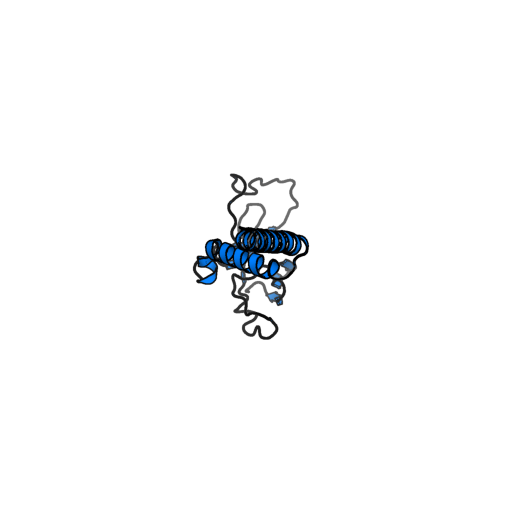47 O O . PHE A 1 96 ? -9.509 2.041 13.173 1.00 96.38 96 PHE A O 1
ATOM 754 N N . ARG A 1 97 ? -11.068 1.302 11.723 1.00 96.06 97 ARG A N 1
ATOM 755 C CA . ARG A 1 97 ? -12.210 1.949 12.359 1.00 96.06 97 ARG A CA 1
ATOM 756 C C . ARG A 1 97 ? -13.370 0.978 12.409 1.00 96.06 97 ARG A C 1
ATOM 758 O O . ARG A 1 97 ? -13.600 0.224 11.462 1.00 96.06 97 ARG A O 1
ATOM 765 N N . LEU A 1 98 ? -14.076 1.000 13.527 1.00 95.38 98 LEU A N 1
ATOM 766 C CA . LEU A 1 98 ? -15.320 0.277 13.710 1.00 95.38 98 LEU A CA 1
ATOM 767 C C . LEU A 1 98 ? -16.459 1.285 13.683 1.00 95.38 98 LEU A C 1
ATOM 769 O O . LEU A 1 98 ? -16.426 2.249 14.442 1.00 95.38 98 LEU A O 1
ATOM 773 N N . PHE A 1 99 ? -17.457 1.052 12.843 1.00 93.19 99 PHE A N 1
ATOM 774 C CA . PHE A 1 99 ? -18.637 1.903 12.726 1.00 93.19 99 PHE A CA 1
ATOM 775 C C . PHE A 1 99 ? -19.899 1.123 13.081 1.00 93.19 99 PHE A C 1
ATOM 777 O O . PHE A 1 99 ? -19.976 -0.080 12.817 1.00 93.19 99 PHE A O 1
ATOM 784 N N . ASP A 1 100 ? -20.890 1.799 13.656 1.00 90.69 100 ASP A N 1
ATOM 785 C CA . ASP A 1 100 ? -22.255 1.276 13.689 1.00 90.69 100 ASP A CA 1
ATOM 786 C C . ASP A 1 100 ? -22.971 1.480 12.342 1.00 90.69 100 ASP A C 1
ATOM 788 O O . ASP A 1 100 ? -22.411 2.014 11.381 1.00 90.69 100 ASP A O 1
ATOM 792 N N . MET A 1 101 ? -24.221 1.020 12.268 1.00 86.62 101 MET A N 1
ATOM 793 C CA . MET A 1 101 ? -25.052 1.128 11.066 1.00 86.62 101 MET A CA 1
ATOM 794 C C . MET A 1 101 ? -25.442 2.570 10.721 1.00 86.62 101 MET A C 1
ATOM 796 O O . MET A 1 101 ? -25.759 2.848 9.568 1.00 86.62 101 MET A O 1
ATOM 800 N N . ASP A 1 102 ? -25.390 3.487 11.688 1.00 86.12 102 ASP A N 1
ATOM 801 C CA . ASP A 1 102 ? -25.676 4.908 11.480 1.00 86.12 102 ASP A CA 1
ATOM 802 C C . ASP A 1 102 ? -24.424 5.684 11.032 1.00 86.12 102 ASP A C 1
ATOM 804 O O . ASP A 1 102 ? -24.467 6.903 10.852 1.00 86.12 102 ASP A O 1
ATOM 808 N N . GLY A 1 103 ? -23.300 4.985 10.829 1.00 87.25 103 GLY A N 1
ATOM 809 C CA . GLY A 1 103 ? -22.028 5.570 10.418 1.00 87.25 103 GLY A CA 1
ATOM 810 C C . GLY A 1 103 ? -21.278 6.258 11.558 1.00 87.25 103 GLY A C 1
ATOM 811 O O . GLY A 1 103 ? -20.304 6.971 11.311 1.00 87.25 103 GLY A O 1
ATOM 812 N N . LYS A 1 104 ? -21.692 6.060 12.812 1.00 91.81 104 LYS A N 1
ATOM 813 C CA . LYS A 1 104 ? -20.967 6.585 13.965 1.00 91.81 104 LYS A CA 1
ATOM 814 C C . LYS A 1 104 ? -19.751 5.711 14.237 1.00 91.81 104 LYS A C 1
ATOM 816 O O . LYS A 1 104 ? -19.853 4.494 14.388 1.00 91.81 104 LYS A O 1
ATOM 821 N N . GLU A 1 105 ? -18.592 6.354 14.347 1.00 94.94 105 GLU A N 1
ATOM 822 C CA . GLU A 1 105 ? -17.365 5.693 14.782 1.00 94.94 105 GLU A CA 1
ATOM 823 C C . GLU A 1 105 ? -17.528 5.206 16.229 1.00 94.94 105 GLU A C 1
ATOM 825 O O . GLU A 1 105 ? -17.785 5.986 17.150 1.00 94.94 105 GLU A O 1
ATOM 830 N N . LEU A 1 106 ? -17.404 3.896 16.415 1.00 94.94 106 LEU A N 1
ATOM 831 C CA . LEU A 1 106 ? -17.428 3.230 17.711 1.00 94.94 106 LEU A CA 1
ATOM 832 C C . LEU A 1 106 ? -16.028 3.107 18.300 1.00 94.94 106 LEU A C 1
ATOM 834 O O . LEU A 1 106 ? -15.877 3.215 19.515 1.00 94.94 106 LEU A O 1
ATOM 838 N N . HIS A 1 107 ? -15.022 2.847 17.457 1.00 95.94 107 HIS A N 1
ATOM 839 C CA . HIS A 1 107 ? -13.642 2.678 17.904 1.00 95.94 107 HIS A CA 1
ATOM 840 C C . HIS A 1 107 ? -12.618 2.896 16.789 1.00 95.94 107 HIS A C 1
ATOM 842 O O . HIS A 1 107 ? -12.902 2.662 15.610 1.00 95.94 107 HIS A O 1
ATOM 848 N N . ALA A 1 108 ? -11.402 3.269 17.189 1.00 95.88 108 ALA A N 1
ATOM 849 C CA . ALA A 1 108 ? -10.285 3.541 16.303 1.00 95.88 108 ALA A CA 1
ATOM 850 C C . ALA A 1 108 ? -8.984 2.883 16.765 1.00 95.88 108 ALA A C 1
ATOM 852 O O . ALA A 1 108 ? -8.561 3.047 17.905 1.00 95.88 108 ALA A O 1
ATOM 853 N N . TRP A 1 109 ? -8.302 2.228 15.825 1.00 96.25 109 TRP A N 1
ATOM 854 C CA . TRP A 1 109 ? -6.926 1.766 15.978 1.00 96.25 109 TRP A CA 1
ATOM 855 C C . TRP A 1 109 ? -6.052 2.494 14.967 1.00 96.25 109 TRP A C 1
ATOM 857 O O . TRP A 1 109 ? -6.317 2.447 13.764 1.00 96.25 109 TRP A O 1
ATOM 867 N N . ASN A 1 110 ? -5.003 3.154 15.441 1.00 94.69 110 ASN A N 1
ATOM 868 C CA . ASN A 1 110 ? -3.971 3.725 14.583 1.00 94.69 110 ASN A CA 1
ATOM 869 C C . ASN A 1 110 ? -2.757 2.804 14.628 1.00 94.69 110 ASN A C 1
ATOM 871 O O . ASN A 1 110 ? -2.302 2.452 15.713 1.00 94.69 110 ASN A O 1
ATOM 875 N N . ILE A 1 111 ? -2.237 2.416 13.466 1.00 94.94 111 ILE A N 1
ATOM 876 C CA . ILE A 1 111 ? -1.100 1.497 13.380 1.00 94.94 111 ILE A CA 1
ATOM 877 C C . ILE A 1 111 ? 0.108 2.200 12.768 1.00 94.94 111 ILE A C 1
ATOM 879 O O . ILE A 1 111 ? -0.026 3.063 11.902 1.00 94.94 111 ILE A O 1
ATOM 883 N N . SER A 1 112 ? 1.297 1.816 13.226 1.00 94.12 112 SER A N 1
ATOM 884 C CA . SER A 1 112 ? 2.577 2.258 12.671 1.00 94.12 112 SER A CA 1
ATOM 885 C C . SER A 1 112 ? 3.470 1.040 12.483 1.00 94.12 112 SER A C 1
ATOM 887 O O . SER A 1 112 ? 3.762 0.307 13.432 1.00 94.12 112 SER A O 1
ATOM 889 N N . LEU A 1 113 ? 3.901 0.821 11.244 1.00 94.50 113 LEU A N 1
ATOM 890 C CA . LEU A 1 113 ? 4.847 -0.227 10.894 1.00 94.50 113 LEU A CA 1
ATOM 891 C C . LEU A 1 113 ? 6.169 -0.005 11.623 1.00 94.50 113 LEU A C 1
ATOM 893 O O . LEU A 1 113 ? 6.754 -0.949 12.146 1.00 94.50 113 LEU A O 1
ATOM 897 N N . ASN A 1 114 ? 6.646 1.237 11.658 1.00 94.12 114 ASN A N 1
ATOM 898 C CA . ASN A 1 114 ? 7.923 1.581 12.262 1.00 94.12 114 ASN A CA 1
ATOM 899 C C . ASN A 1 114 ? 7.904 1.476 13.792 1.00 94.12 114 ASN A C 1
ATOM 901 O O . ASN A 1 114 ? 8.948 1.176 14.371 1.00 94.12 114 ASN A O 1
ATOM 905 N N . ALA A 1 115 ? 6.750 1.678 14.437 1.00 95.12 115 ALA A N 1
ATOM 906 C CA . ALA A 1 115 ? 6.596 1.448 15.873 1.00 95.12 115 ALA A CA 1
ATOM 907 C C . ALA A 1 115 ? 6.532 -0.049 16.221 1.00 95.12 115 ALA A C 1
ATOM 909 O O . ALA A 1 115 ? 7.164 -0.480 17.183 1.00 95.12 115 ALA A O 1
ATOM 910 N N . ILE A 1 116 ? 5.798 -0.842 15.432 1.00 95.25 116 ILE A N 1
ATOM 911 C CA . ILE A 1 116 ? 5.590 -2.276 15.693 1.00 95.25 116 ILE A CA 1
ATOM 912 C C . ILE A 1 116 ? 6.819 -3.107 15.294 1.00 95.25 116 ILE A C 1
ATOM 914 O O . ILE A 1 116 ? 7.232 -4.007 16.021 1.00 95.25 116 ILE A O 1
ATOM 918 N N . PHE A 1 117 ? 7.431 -2.784 14.154 1.00 94.81 117 PHE A N 1
ATOM 919 C CA . PHE A 1 117 ? 8.658 -3.399 13.646 1.00 94.81 117 PHE A CA 1
ATOM 920 C C . PHE A 1 117 ? 9.772 -2.343 13.567 1.00 94.81 117 PHE A C 1
ATOM 922 O O . PHE A 1 117 ? 10.099 -1.862 12.473 1.00 94.81 117 PHE A O 1
ATOM 929 N N . PRO A 1 118 ? 10.369 -1.952 14.712 1.00 95.12 118 PRO A N 1
ATOM 930 C CA . PRO A 1 118 ? 11.468 -0.989 14.724 1.00 95.12 118 PRO A CA 1
ATOM 931 C C . PRO A 1 118 ? 12.723 -1.566 14.055 1.00 95.12 118 PRO A C 1
ATOM 933 O O . PRO A 1 118 ? 13.415 -0.850 13.317 1.00 95.12 118 PRO A O 1
ATOM 936 N N . ASP A 1 119 ? 12.969 -2.866 14.256 1.00 95.06 119 ASP A N 1
ATOM 937 C CA . ASP A 1 119 ? 13.937 -3.646 13.492 1.00 95.06 119 ASP A CA 1
ATOM 938 C C . ASP A 1 119 ? 13.264 -4.306 12.281 1.00 95.06 119 ASP A C 1
ATOM 940 O O . ASP A 1 119 ? 12.347 -5.118 12.404 1.00 95.06 119 ASP A O 1
ATOM 944 N N . GLN A 1 120 ? 13.755 -3.948 11.098 1.00 94.69 120 GLN A N 1
ATOM 945 C CA . GLN A 1 120 ? 13.308 -4.471 9.807 1.00 94.69 120 GLN A CA 1
ATOM 946 C C . GLN A 1 120 ? 14.460 -5.150 9.057 1.00 94.69 120 GLN A C 1
ATOM 948 O O . GLN A 1 120 ? 14.462 -5.201 7.832 1.00 94.69 120 GLN A O 1
ATOM 953 N N . SER A 1 121 ? 15.455 -5.665 9.784 1.00 95.50 121 SER A N 1
ATOM 954 C CA . SER A 1 121 ? 16.635 -6.352 9.237 1.00 95.50 121 SER A CA 1
ATOM 955 C C . SER A 1 121 ? 16.309 -7.559 8.348 1.00 95.50 121 SER A C 1
ATOM 957 O O . SER A 1 121 ? 17.122 -7.954 7.516 1.00 95.50 121 SER A O 1
ATOM 959 N N . HIS A 1 122 ? 15.110 -8.126 8.490 1.00 93.62 122 HIS A N 1
ATOM 960 C CA . HIS A 1 122 ? 14.600 -9.217 7.663 1.00 93.62 122 HIS A CA 1
ATOM 961 C C . HIS A 1 122 ? 14.102 -8.768 6.274 1.00 93.62 122 HIS A C 1
ATOM 963 O O . HIS A 1 122 ? 13.841 -9.615 5.421 1.00 93.62 122 HIS A O 1
ATOM 969 N N . LEU A 1 123 ? 13.961 -7.461 6.030 1.00 94.19 123 LEU A N 1
ATOM 970 C CA . LEU A 1 123 ? 13.524 -6.905 4.750 1.00 94.19 123 LEU A CA 1
ATOM 971 C C . LEU A 1 123 ? 14.725 -6.486 3.896 1.00 94.19 123 LEU A C 1
ATOM 973 O O . LEU A 1 123 ? 15.728 -5.989 4.399 1.00 94.19 123 LEU A O 1
ATOM 977 N N . GLN A 1 124 ? 14.595 -6.606 2.572 1.00 92.38 124 GLN A N 1
ATOM 978 C CA . GLN A 1 124 ? 15.618 -6.121 1.629 1.00 92.38 124 GLN A CA 1
ATOM 979 C C . GLN A 1 124 ? 15.765 -4.590 1.653 1.00 92.38 124 GLN A C 1
ATOM 981 O O . GLN A 1 124 ? 16.828 -4.054 1.347 1.00 92.38 124 GLN A O 1
ATOM 986 N N . ARG A 1 125 ? 14.681 -3.888 2.000 1.00 90.69 125 ARG A N 1
ATOM 987 C CA . ARG A 1 125 ? 14.592 -2.433 2.134 1.00 90.69 125 ARG A CA 1
ATOM 988 C C . ARG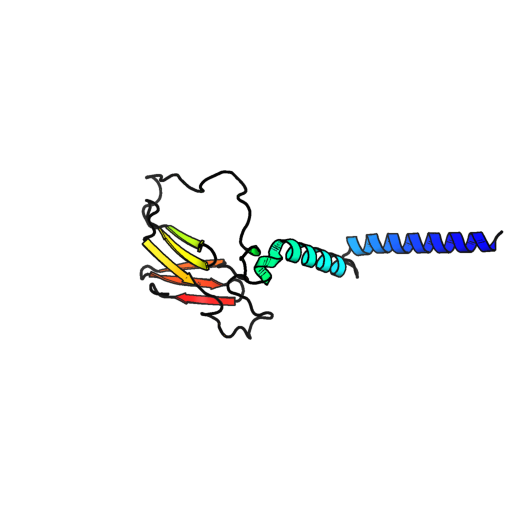 A 1 125 ? 13.772 -2.117 3.379 1.00 90.69 125 ARG A C 1
ATOM 990 O O . ARG A 1 125 ? 12.724 -2.722 3.583 1.00 90.69 125 ARG A O 1
ATOM 997 N N . ARG A 1 126 ? 14.214 -1.130 4.161 1.00 91.38 126 ARG A N 1
ATOM 998 C CA . ARG A 1 126 ? 13.409 -0.562 5.249 1.00 91.38 126 ARG A CA 1
ATOM 999 C C . ARG A 1 126 ? 12.198 0.165 4.664 1.00 91.38 126 ARG A C 1
ATOM 1001 O O . ARG A 1 126 ? 12.361 1.011 3.787 1.00 91.38 126 ARG A O 1
ATOM 1008 N N . LEU A 1 127 ? 11.015 -0.157 5.166 1.00 91.81 127 LEU A N 1
ATOM 1009 C CA . LEU A 1 127 ? 9.755 0.453 4.763 1.00 91.81 127 LEU A CA 1
ATOM 1010 C C . LEU A 1 127 ? 9.348 1.524 5.779 1.00 91.81 127 LEU A C 1
ATOM 1012 O O . LEU A 1 127 ? 9.469 1.320 6.994 1.00 91.81 127 LEU A O 1
ATOM 1016 N N . GLY A 1 128 ? 8.876 2.665 5.281 1.00 90.25 128 GLY A N 1
ATOM 1017 C CA . GLY A 1 128 ? 8.176 3.651 6.099 1.00 90.25 128 GLY A CA 1
ATOM 1018 C C . GLY A 1 128 ? 6.721 3.255 6.355 1.00 90.25 128 GLY A C 1
ATOM 1019 O O . GLY A 1 128 ? 6.183 2.364 5.698 1.00 90.25 128 GLY A O 1
ATOM 1020 N N . ASP A 1 129 ? 6.060 3.972 7.263 1.00 91.69 129 ASP A N 1
ATOM 1021 C CA . ASP A 1 129 ? 4.625 3.806 7.550 1.00 91.69 129 ASP A CA 1
ATOM 1022 C C . ASP A 1 129 ? 3.717 4.020 6.323 1.00 91.69 129 ASP A C 1
ATOM 1024 O O . ASP A 1 129 ? 2.582 3.551 6.311 1.00 91.69 129 ASP A O 1
ATOM 1028 N N . TRP A 1 130 ? 4.214 4.687 5.278 1.00 91.69 130 TRP A N 1
ATOM 1029 C CA . TRP A 1 130 ? 3.494 4.912 4.022 1.00 91.69 130 TRP A CA 1
ATOM 1030 C C . TRP A 1 130 ? 3.865 3.930 2.908 1.00 91.69 130 TRP A C 1
ATOM 1032 O O . TRP A 1 130 ? 3.161 3.851 1.910 1.00 91.69 130 TRP A O 1
ATOM 1042 N N . ASP A 1 131 ? 4.937 3.152 3.064 1.00 89.62 131 ASP A N 1
ATOM 1043 C CA . ASP A 1 131 ? 5.402 2.193 2.049 1.00 89.62 131 ASP A CA 1
ATOM 1044 C C . ASP A 1 131 ? 4.748 0.810 2.209 1.00 89.62 131 ASP A C 1
ATOM 1046 O O . ASP A 1 131 ? 5.332 -0.213 1.843 1.00 89.62 131 ASP A O 1
ATOM 1050 N N . ASN A 1 132 ? 3.579 0.755 2.843 1.00 88.75 132 ASN A N 1
ATOM 1051 C CA . ASN A 1 132 ? 2.917 -0.488 3.200 1.00 88.75 132 ASN A CA 1
ATOM 1052 C C . ASN A 1 132 ? 1.400 -0.308 3.270 1.00 88.75 132 ASN A C 1
ATOM 1054 O O . ASN A 1 132 ? 0.895 0.805 3.371 1.00 88.75 132 ASN A O 1
ATOM 1058 N N . HIS A 1 133 ? 0.667 -1.412 3.267 1.00 88.88 133 HIS A N 1
ATOM 1059 C CA . HIS A 1 133 ? -0.762 -1.439 3.527 1.00 88.88 133 HIS A CA 1
ATOM 1060 C C . HIS A 1 133 ? -1.159 -2.734 4.239 1.00 88.88 133 HIS A C 1
ATOM 1062 O O . HIS A 1 133 ? -0.420 -3.723 4.276 1.00 88.88 133 HIS A O 1
ATOM 1068 N N . VAL A 1 134 ? -2.361 -2.738 4.810 1.00 93.00 134 VAL A N 1
ATOM 1069 C CA . VAL A 1 134 ? -2.947 -3.953 5.379 1.00 93.00 134 VAL A CA 1
ATOM 1070 C C . VAL A 1 134 ? -3.467 -4.818 4.239 1.00 93.00 134 VAL A C 1
ATOM 1072 O O . VAL A 1 134 ? -4.188 -4.332 3.372 1.00 93.00 134 VAL A O 1
ATOM 1075 N N . HIS A 1 135 ? -3.099 -6.097 4.218 1.00 88.12 135 HIS A N 1
ATOM 1076 C CA . HIS A 1 135 ? -3.582 -7.035 3.194 1.00 88.12 135 HIS A CA 1
ATOM 1077 C C . HIS A 1 135 ? -4.586 -8.058 3.759 1.00 88.12 135 HIS A C 1
ATOM 1079 O O . HIS A 1 135 ? -5.378 -8.632 3.018 1.00 88.12 135 HIS A O 1
ATOM 1085 N N . GLY A 1 136 ? -4.596 -8.265 5.076 1.00 91.69 136 GLY A N 1
ATOM 1086 C CA . GLY A 1 136 ? -5.548 -9.125 5.772 1.00 91.69 136 GLY A CA 1
ATOM 1087 C C . GLY A 1 136 ? -5.732 -8.667 7.213 1.00 91.69 136 GLY A C 1
ATOM 1088 O O . GLY A 1 136 ? -4.790 -8.184 7.844 1.00 91.69 136 GLY A O 1
ATOM 1089 N N . MET A 1 137 ? -6.961 -8.785 7.713 1.00 96.12 137 MET A N 1
ATOM 1090 C CA . MET A 1 137 ? -7.336 -8.372 9.063 1.00 96.12 137 MET A CA 1
ATOM 1091 C C . MET A 1 137 ? -8.482 -9.220 9.620 1.00 96.12 137 MET A C 1
ATOM 1093 O O . MET A 1 137 ? -9.317 -9.728 8.870 1.00 96.12 137 MET A O 1
ATOM 1097 N N . HIS A 1 138 ? -8.536 -9.333 10.941 1.00 96.50 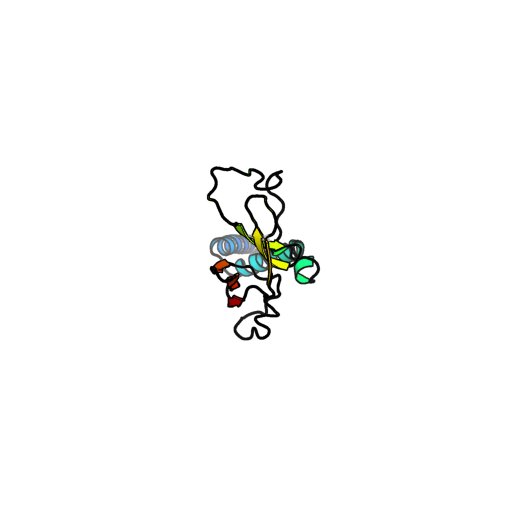138 HIS A N 1
ATOM 1098 C CA . HIS A 1 138 ? -9.596 -9.990 11.687 1.00 96.50 138 HIS A CA 1
ATOM 1099 C C . HIS A 1 138 ? -9.797 -9.291 13.035 1.00 96.50 138 HIS A C 1
ATOM 1101 O O . HIS A 1 138 ? -8.845 -9.153 13.804 1.00 96.50 138 HIS A O 1
ATOM 1107 N N . LEU A 1 139 ? -11.034 -8.879 13.315 1.00 96.38 139 LEU A N 1
ATOM 1108 C CA . LEU A 1 139 ? -11.454 -8.320 14.600 1.00 96.38 139 LEU A CA 1
ATOM 1109 C C . LEU A 1 139 ? -12.034 -9.436 15.475 1.00 96.38 139 LEU A C 1
ATOM 1111 O O . LEU A 1 139 ? -12.984 -10.112 15.077 1.00 96.38 139 LEU A O 1
ATOM 1115 N N . PHE A 1 140 ? -11.485 -9.607 16.672 1.00 96.19 140 PHE A N 1
ATOM 1116 C CA . PHE A 1 140 ? -12.003 -10.529 17.676 1.00 96.19 140 PHE A CA 1
ATOM 1117 C C . PHE A 1 140 ? -13.105 -9.879 18.516 1.00 96.19 140 PHE A C 1
ATOM 1119 O O . PHE A 1 140 ? -13.146 -8.666 18.708 1.00 96.19 140 PHE A O 1
ATOM 1126 N N . ALA A 1 141 ? -13.969 -10.711 19.104 1.00 93.31 141 ALA A N 1
ATOM 1127 C CA . ALA A 1 141 ? -15.058 -10.255 19.970 1.00 93.31 141 ALA A CA 1
ATOM 1128 C C . ALA A 1 141 ? -14.581 -9.502 21.230 1.00 93.31 141 ALA A C 1
ATOM 1130 O O . ALA A 1 141 ? -15.351 -8.739 21.805 1.00 93.31 141 ALA A O 1
ATOM 1131 N N . ASN A 1 142 ? -13.331 -9.704 21.663 1.00 94.44 142 ASN A N 1
ATOM 1132 C CA . ASN A 1 142 ? -12.730 -8.972 22.781 1.00 94.44 142 ASN A CA 1
ATOM 1133 C C . ASN A 1 142 ? -12.129 -7.612 22.375 1.00 94.44 142 ASN A C 1
ATOM 1135 O O . ASN A 1 142 ? -11.577 -6.934 23.234 1.00 94.44 142 ASN A O 1
ATOM 1139 N N . GLY A 1 143 ? -12.231 -7.218 21.101 1.00 94.38 143 GLY A N 1
ATOM 1140 C CA . GLY A 1 143 ? -11.698 -5.956 20.585 1.00 94.38 143 GLY A CA 1
ATOM 1141 C C . GLY A 1 143 ? -10.264 -6.034 20.060 1.00 94.38 143 GLY A C 1
ATOM 1142 O O . GLY A 1 143 ? -9.753 -5.029 19.573 1.00 94.38 143 GLY A O 1
ATOM 1143 N N . ASP A 1 144 ? -9.622 -7.201 20.110 1.00 97.31 144 ASP A N 1
ATOM 1144 C CA . ASP A 1 144 ? -8.292 -7.365 19.527 1.00 97.31 144 ASP A CA 1
ATOM 1145 C C . ASP A 1 144 ? -8.372 -7.420 18.004 1.00 97.31 144 ASP A C 1
ATOM 1147 O O . ASP A 1 144 ? -9.306 -7.988 17.431 1.00 97.31 144 ASP A O 1
ATOM 1151 N N . VAL A 1 145 ? -7.335 -6.923 17.340 1.00 97.69 145 VAL A N 1
ATOM 1152 C CA . VAL A 1 145 ? -7.204 -6.996 15.886 1.00 97.69 145 VAL A CA 1
ATOM 1153 C C . VAL A 1 145 ? -5.959 -7.795 15.539 1.00 97.69 145 VAL A C 1
ATOM 1155 O O . VAL A 1 145 ? -4.850 -7.438 15.931 1.00 97.69 145 VAL A O 1
ATOM 1158 N N . VAL A 1 146 ? -6.132 -8.866 14.763 1.00 97.69 146 VAL A N 1
ATOM 1159 C CA . VAL A 1 146 ? -5.025 -9.533 14.070 1.00 97.69 146 VAL A CA 1
ATOM 1160 C C . VAL A 1 146 ? -4.986 -9.048 12.639 1.00 97.69 146 VAL A C 1
ATOM 1162 O O . VAL A 1 146 ? -5.995 -9.094 11.945 1.00 97.69 146 VAL A O 1
ATOM 1165 N N . PHE A 1 147 ? -3.826 -8.605 12.178 1.00 97.06 147 PHE A N 1
ATOM 1166 C CA . PHE A 1 147 ? -3.662 -8.103 10.824 1.00 97.06 147 PHE A CA 1
ATOM 1167 C C . PHE A 1 147 ? -2.252 -8.342 10.313 1.00 97.06 147 PHE A C 1
ATOM 1169 O O . PHE A 1 147 ? -1.324 -8.588 11.085 1.00 97.06 147 PHE A O 1
ATOM 1176 N N . ASN A 1 148 ? -2.086 -8.263 8.997 1.00 95.88 148 ASN A N 1
ATOM 1177 C CA . ASN A 1 148 ? -0.778 -8.350 8.377 1.00 95.88 148 ASN A CA 1
ATOM 1178 C C . ASN A 1 148 ? -0.442 -7.093 7.581 1.00 95.88 148 ASN A C 1
ATOM 1180 O O . ASN A 1 148 ? -1.229 -6.605 6.767 1.00 95.88 148 ASN A O 1
ATOM 1184 N N . PHE A 1 149 ? 0.784 -6.639 7.789 1.00 94.75 149 PHE A N 1
ATOM 1185 C CA . PHE A 1 149 ? 1.465 -5.704 6.913 1.00 94.75 149 PHE A CA 1
ATOM 1186 C C . PHE A 1 149 ? 1.960 -6.465 5.682 1.00 94.75 149 PHE A C 1
ATOM 1188 O O . PHE A 1 149 ? 2.543 -7.547 5.822 1.00 94.75 149 PHE A O 1
ATOM 1195 N N . GLU A 1 150 ? 1.705 -5.948 4.480 1.00 89.44 150 GLU A N 1
ATOM 1196 C CA . GLU A 1 150 ? 2.080 -6.621 3.237 1.00 89.44 150 GLU A CA 1
ATOM 1197 C C . GLU A 1 150 ? 3.578 -6.963 3.241 1.00 89.44 150 GLU A C 1
ATOM 1199 O O . GLU A 1 150 ? 4.429 -6.094 3.409 1.00 89.44 150 GLU A O 1
ATOM 1204 N N . LYS A 1 151 ? 3.902 -8.256 3.093 1.00 88.44 151 LYS A N 1
ATOM 1205 C CA . LYS A 1 151 ? 5.279 -8.787 3.032 1.00 88.44 151 LYS A CA 1
ATOM 1206 C C . LYS A 1 151 ? 6.177 -8.479 4.243 1.00 88.44 151 LYS A C 1
ATOM 1208 O O . LYS A 1 151 ? 7.374 -8.737 4.157 1.00 88.44 151 LYS A O 1
ATOM 1213 N N . VAL A 1 152 ? 5.630 -7.992 5.362 1.00 94.19 152 VAL A N 1
ATOM 1214 C CA . VAL A 1 152 ? 6.413 -7.752 6.588 1.00 94.19 152 VAL A CA 1
ATOM 1215 C C . VAL A 1 152 ? 6.119 -8.800 7.648 1.00 94.19 152 VAL A C 1
ATOM 1217 O O . VAL A 1 152 ? 6.995 -9.575 8.015 1.00 94.19 152 VAL A O 1
ATOM 1220 N N . GLY A 1 153 ? 4.882 -8.862 8.137 1.00 93.00 153 GLY A N 1
ATOM 1221 C CA . GLY A 1 153 ? 4.570 -9.742 9.255 1.00 93.00 153 GLY A CA 1
ATOM 1222 C C . GLY A 1 153 ? 3.121 -9.680 9.709 1.00 93.00 153 GLY A C 1
ATOM 1223 O O . GLY A 1 153 ? 2.348 -8.823 9.277 1.00 93.00 153 GLY A O 1
ATOM 1224 N N . LEU A 1 154 ? 2.781 -10.623 10.588 1.00 95.75 154 LEU A N 1
ATOM 1225 C CA . LEU A 1 154 ? 1.490 -10.738 11.256 1.00 95.75 154 LEU A CA 1
ATOM 1226 C C . LEU A 1 154 ? 1.589 -10.138 12.661 1.00 95.75 154 LEU A C 1
ATOM 1228 O O . LEU A 1 154 ? 2.530 -10.433 13.397 1.00 95.75 154 LEU A O 1
ATOM 1232 N N . VAL A 1 155 ? 0.606 -9.327 13.030 1.00 96.38 155 VAL A N 1
ATOM 1233 C CA . VAL A 1 155 ? 0.546 -8.605 14.302 1.00 96.38 155 VAL A CA 1
ATOM 1234 C C . VAL A 1 155 ? -0.806 -8.862 14.950 1.00 96.38 155 VAL A C 1
ATOM 1236 O O . VAL A 1 155 ? -1.815 -8.981 14.256 1.00 96.38 155 VAL A O 1
ATOM 1239 N N . ARG A 1 156 ? -0.828 -8.925 16.283 1.00 97.00 156 ARG A N 1
ATOM 1240 C CA . ARG A 1 156 ? -2.038 -8.786 17.094 1.00 97.00 156 ARG A CA 1
ATOM 1241 C C . ARG A 1 156 ? -1.883 -7.555 17.975 1.00 97.00 156 ARG A C 1
ATOM 1243 O O . ARG A 1 156 ? -0.883 -7.466 18.681 1.00 97.00 156 ARG A O 1
ATOM 1250 N N . ILE A 1 157 ? -2.864 -6.665 17.946 1.00 97.00 157 ILE A N 1
ATOM 1251 C CA . ILE A 1 157 ? -3.003 -5.551 18.892 1.00 97.00 157 ILE A CA 1
ATOM 1252 C C . ILE A 1 157 ? -4.292 -5.731 19.686 1.00 97.00 157 ILE A C 1
ATOM 1254 O O . ILE A 1 157 ? -5.224 -6.385 19.207 1.00 97.00 157 ILE A O 1
ATOM 1258 N N . ASP A 1 158 ? -4.332 -5.192 20.898 1.00 96.44 158 ASP A N 1
ATOM 1259 C CA . ASP A 1 158 ? -5.547 -5.184 21.709 1.00 96.44 158 ASP A CA 1
ATOM 1260 C C . ASP A 1 158 ? -6.453 -3.991 21.348 1.00 96.44 158 ASP A C 1
ATOM 1262 O O . ASP A 1 158 ? -6.206 -3.247 20.393 1.00 96.44 158 ASP A O 1
ATOM 1266 N N . SER A 1 159 ? -7.543 -3.806 22.092 1.00 93.75 159 SER A N 1
ATOM 1267 C CA . SER A 1 159 ? -8.459 -2.680 21.889 1.00 93.75 159 SER A CA 1
ATOM 1268 C C . SER A 1 159 ? -7.815 -1.304 22.114 1.00 93.75 159 SER A C 1
ATOM 1270 O O . SER A 1 159 ? -8.346 -0.306 21.642 1.00 93.75 159 SER A O 1
ATOM 1272 N N . CYS A 1 160 ? -6.712 -1.217 22.854 1.00 92.06 160 CYS A N 1
ATOM 1273 C CA . CYS A 1 160 ? -6.033 0.036 23.182 1.00 92.06 160 CYS A CA 1
ATOM 1274 C C . CYS A 1 160 ? -4.946 0.413 22.163 1.00 92.06 160 CYS A C 1
ATOM 1276 O O . CYS A 1 160 ? -4.599 1.594 22.086 1.00 92.06 160 CYS A O 1
ATOM 1278 N N . GLY A 1 161 ? -4.488 -0.550 21.356 1.00 85.00 161 GLY A N 1
ATOM 1279 C CA . GLY A 1 161 ? -3.502 -0.348 20.291 1.00 85.00 161 GLY A CA 1
ATOM 1280 C C . GLY A 1 161 ? -2.090 -0.760 20.672 1.00 85.00 161 GLY A C 1
ATOM 1281 O O . GLY A 1 161 ? -1.649 -0.445 21.798 1.00 85.00 161 GLY A O 1
#

Secondary structure (DSSP, 8-state):
-HHHHHHHHHHHHHHHHHHHHHHHHHHTT-TTHHHHHHHHHHHHHHHHHHHHHTTS--GGG----SSSS-S-----TTSPSS-EEEEEEETTEEEEEEE-TTS-EEEEEE--HHHH-S--TTSSSPPPTTS--EEEEEE-TTS-EEEEETTTEEEEE-TT-

pLDDT: mean 90.44, std 7.65, range [60.28, 97.94]